Protein AF-A0A975KM37-F1 (afdb_monomer_lite)

Sequence (176 aa):
MSEKGLKRGQPITFRIPSDTSDHTLRQLQKLKDVERRNFSSKIAEFVTDGVNDSLLKHREAIVIPLPKGLSKAQRDWLKHEHSEALLGSIVYQLLSDPNRTAALFASINSNALEVDDALYLQEETAATVEPETNDYNDIGDDDLDNFDWTQVTKSEPIAVEEEIDPLADFLAQMNK

Secondary structure (DSSP, 8-state):
-------TT-----PPPTT--HHHHHHHHHHHHHHGGGHHHHHHHHHHHHHHHHHHHHTT---PPPPTT--HHHHHHTTSHHHHHHHHHHHHHHHH-HHHHHHHHHHHHHT---HHHHHHHHHHHHHT------------TTSSTT--TTTGGG-----------HHHHHHHHHT-

Structure (mmCIF, N/CA/C/O backbone):
data_AF-A0A975KM37-F1
#
_entry.id   AF-A0A975KM37-F1
#
loop_
_atom_site.group_PDB
_atom_site.id
_atom_site.type_symbol
_atom_site.label_atom_id
_atom_site.label_alt_id
_atom_site.label_comp_id
_atom_site.label_asym_id
_atom_site.label_entity_id
_atom_site.label_seq_id
_atom_site.pdbx_PDB_ins_code
_atom_site.Cartn_x
_atom_site.Cartn_y
_atom_site.Cartn_z
_atom_site.occupancy
_atom_site.B_iso_or_equiv
_atom_site.auth_seq_id
_atom_site.auth_comp_id
_atom_site.auth_asym_id
_atom_site.auth_atom_id
_atom_site.pdbx_PDB_model_num
ATOM 1 N N . MET A 1 1 ? -27.708 4.355 -19.772 1.00 40.78 1 MET A N 1
ATOM 2 C CA . MET A 1 1 ? -27.851 4.389 -18.300 1.00 40.78 1 MET A CA 1
ATOM 3 C C . MET A 1 1 ? -26.489 4.753 -17.734 1.00 40.78 1 MET A C 1
ATOM 5 O O . MET A 1 1 ? -25.537 4.063 -18.052 1.00 40.78 1 MET A O 1
ATOM 9 N N . SER A 1 2 ? -26.352 5.882 -17.036 1.00 43.28 2 SER A N 1
ATOM 10 C CA . SER A 1 2 ? -25.052 6.309 -16.496 1.00 43.28 2 SER A CA 1
ATOM 11 C C . SER A 1 2 ? -24.775 5.526 -15.214 1.00 43.28 2 SER A C 1
ATOM 13 O O . SER A 1 2 ? -25.474 5.716 -14.216 1.00 43.28 2 SER A O 1
ATOM 15 N N . GLU A 1 3 ? -23.808 4.609 -15.255 1.00 52.78 3 GLU A N 1
ATOM 16 C CA . GLU A 1 3 ? -23.336 3.903 -14.067 1.00 52.78 3 GLU A CA 1
ATOM 17 C C . GLU A 1 3 ? -22.698 4.912 -13.107 1.00 52.78 3 GLU A C 1
ATOM 19 O O . GLU A 1 3 ? -21.609 5.438 -13.335 1.00 52.78 3 GLU A O 1
ATOM 24 N N . LYS A 1 4 ? -23.403 5.232 -12.019 1.00 72.31 4 LYS A N 1
ATOM 25 C CA . LYS A 1 4 ? -22.818 5.988 -10.911 1.00 72.31 4 LYS A CA 1
ATOM 26 C C . LYS A 1 4 ? -21.860 5.062 -10.164 1.00 72.31 4 LYS A C 1
ATOM 28 O O . LYS A 1 4 ? -22.289 4.311 -9.294 1.00 72.31 4 LYS A O 1
ATOM 33 N N . GLY A 1 5 ? -20.576 5.139 -10.505 1.00 81.00 5 GLY A N 1
ATOM 34 C CA . GLY A 1 5 ? -19.506 4.515 -9.729 1.00 81.00 5 GLY A CA 1
ATOM 35 C C . GLY A 1 5 ? -19.450 5.027 -8.283 1.00 81.00 5 GLY A C 1
ATOM 36 O O . GLY A 1 5 ? -20.020 6.073 -7.946 1.00 81.00 5 GLY A O 1
ATOM 37 N N . LEU A 1 6 ? -18.752 4.278 -7.425 1.00 85.00 6 LEU A N 1
ATOM 38 C CA . LEU A 1 6 ? -18.503 4.646 -6.029 1.00 85.00 6 LEU A CA 1
ATOM 39 C C . LEU A 1 6 ? -17.766 5.992 -5.947 1.00 85.00 6 LEU A C 1
ATOM 41 O O . LEU A 1 6 ? -16.806 6.233 -6.679 1.00 85.00 6 LEU A O 1
ATOM 45 N N . LYS A 1 7 ? -18.201 6.872 -5.039 1.00 89.94 7 LYS A N 1
ATOM 46 C CA . LYS A 1 7 ? -17.577 8.189 -4.822 1.00 89.94 7 LYS A CA 1
ATOM 47 C C . LYS A 1 7 ? -16.792 8.234 -3.514 1.00 89.94 7 LYS A C 1
ATOM 49 O O . LYS A 1 7 ? -17.164 7.599 -2.529 1.00 89.94 7 LYS A O 1
ATOM 54 N N . ARG A 1 8 ? -15.731 9.048 -3.473 1.00 86.81 8 ARG A N 1
ATOM 55 C CA . ARG A 1 8 ? -14.996 9.339 -2.228 1.00 86.81 8 ARG A CA 1
ATOM 56 C C . ARG A 1 8 ? -15.953 9.926 -1.185 1.00 86.81 8 ARG A C 1
ATOM 58 O O . ARG A 1 8 ? -16.759 10.793 -1.512 1.00 86.81 8 ARG A O 1
ATOM 65 N N . GLY A 1 9 ? -15.865 9.443 0.052 1.00 84.88 9 GLY A N 1
ATOM 66 C CA . GLY A 1 9 ? -16.747 9.858 1.149 1.00 84.88 9 GLY A CA 1
ATOM 67 C C . GLY A 1 9 ? -18.148 9.234 1.125 1.00 84.88 9 GLY A C 1
ATOM 68 O O . GLY A 1 9 ? -18.954 9.539 1.999 1.00 84.88 9 GLY A O 1
ATOM 69 N N . GLN A 1 10 ? -18.455 8.357 0.162 1.00 90.50 10 GLN A N 1
ATOM 70 C CA . GLN A 1 10 ? -19.703 7.601 0.170 1.00 90.50 10 GLN A CA 1
ATOM 71 C C . GLN A 1 10 ? -19.680 6.557 1.302 1.00 90.50 10 GLN A C 1
ATOM 73 O O . GLN A 1 10 ? -18.731 5.774 1.381 1.00 90.50 10 GLN A O 1
ATOM 78 N N . PRO A 1 11 ? -20.710 6.502 2.166 1.00 88.88 11 PRO A N 1
ATOM 79 C CA . PRO A 1 11 ? -20.789 5.478 3.195 1.00 88.88 11 PRO A CA 1
ATOM 80 C C . PRO A 1 11 ? -21.034 4.104 2.565 1.00 88.88 11 PRO A C 1
ATOM 82 O O . PRO A 1 11 ? -21.888 3.946 1.690 1.00 88.88 11 PRO A O 1
ATOM 85 N N . ILE A 1 12 ? -20.302 3.106 3.053 1.00 87.75 12 ILE A N 1
ATOM 86 C CA . ILE A 1 12 ? -20.477 1.697 2.699 1.00 87.75 12 ILE A CA 1
ATOM 87 C C . ILE A 1 12 ? -20.939 0.972 3.962 1.00 87.75 12 ILE A C 1
ATOM 89 O O . ILE A 1 12 ? -20.325 1.097 5.019 1.00 87.75 12 ILE A O 1
ATOM 93 N N . THR A 1 13 ? -22.043 0.232 3.871 1.00 90.25 13 THR A N 1
ATOM 94 C CA . THR A 1 13 ? -22.563 -0.584 4.976 1.00 90.25 13 THR A CA 1
ATOM 95 C C . THR A 1 13 ? -22.393 -2.052 4.627 1.00 90.25 13 THR A C 1
ATOM 97 O O . THR A 1 13 ? -22.894 -2.504 3.601 1.00 90.25 13 THR A O 1
ATOM 100 N N . PHE A 1 14 ? -21.708 -2.801 5.485 1.00 90.31 14 PHE A N 1
ATOM 101 C CA . PHE A 1 14 ? -21.504 -4.239 5.334 1.00 90.31 14 PHE A CA 1
ATOM 102 C C . PHE A 1 14 ? -22.067 -4.988 6.544 1.00 90.31 14 PHE A C 1
ATOM 104 O O . PHE A 1 14 ? -22.220 -4.436 7.636 1.00 90.31 14 PHE A O 1
ATOM 111 N N . ARG A 1 15 ? -22.397 -6.263 6.332 1.00 92.69 15 ARG A N 1
ATOM 112 C CA . ARG A 1 15 ? -22.786 -7.203 7.387 1.00 92.69 15 ARG A CA 1
ATOM 113 C C . ARG A 1 15 ? -21.602 -8.111 7.681 1.00 92.69 15 ARG A C 1
ATOM 115 O O . ARG A 1 15 ? -20.867 -8.464 6.765 1.00 92.69 15 ARG A O 1
ATOM 122 N N . ILE A 1 16 ? -21.441 -8.489 8.943 1.00 92.88 16 ILE A N 1
ATOM 123 C CA . ILE A 1 16 ? -20.444 -9.486 9.328 1.00 92.88 16 ILE A CA 1
ATOM 124 C C . ILE A 1 16 ? -20.928 -10.857 8.813 1.00 92.88 16 ILE A C 1
ATOM 126 O O . ILE A 1 16 ? -22.073 -11.217 9.110 1.00 92.88 16 ILE A O 1
ATOM 130 N N . PRO A 1 17 ? -20.117 -11.591 8.028 1.00 95.12 17 PRO A N 1
ATOM 131 C CA . PRO A 1 17 ? -20.470 -12.920 7.528 1.00 95.12 17 PRO A CA 1
ATOM 132 C C . PRO A 1 17 ? -20.744 -13.926 8.653 1.00 95.12 17 PRO A C 1
ATOM 134 O O . PRO A 1 17 ? -20.147 -13.840 9.728 1.00 95.12 17 PRO A O 1
ATOM 137 N N . SER A 1 18 ? -21.630 -14.895 8.415 1.00 93.50 18 SER A N 1
ATOM 138 C CA . SER A 1 18 ? -22.016 -15.901 9.419 1.00 93.50 18 SER A CA 1
ATOM 139 C C . SER A 1 18 ? -20.905 -16.894 9.769 1.00 93.50 18 SER A C 1
ATOM 141 O O . SER A 1 18 ? -20.940 -17.494 10.834 1.00 93.50 18 SER A O 1
ATOM 143 N N . ASP A 1 19 ? -19.935 -17.074 8.878 1.00 95.31 19 ASP A N 1
ATOM 144 C CA . ASP A 1 19 ? -18.749 -17.923 9.026 1.00 95.31 19 ASP A CA 1
ATOM 145 C C . ASP A 1 19 ? -17.581 -17.212 9.735 1.00 95.31 19 ASP A C 1
ATOM 147 O O . ASP A 1 19 ? -16.511 -17.793 9.919 1.00 95.31 19 ASP A O 1
ATOM 151 N N . THR A 1 20 ? -17.773 -15.959 10.162 1.00 93.81 20 THR A N 1
ATOM 152 C CA . THR A 1 20 ? -16.744 -15.200 10.882 1.00 93.81 20 THR A CA 1
ATOM 153 C C . THR A 1 20 ? -16.389 -15.893 12.195 1.00 93.81 20 THR A C 1
ATOM 155 O O . THR A 1 20 ? -17.252 -16.163 13.027 1.00 93.81 20 THR A O 1
ATOM 158 N N . SER A 1 21 ? -15.097 -16.124 12.418 1.00 96.62 21 SER A N 1
ATOM 159 C CA . SER A 1 21 ? -14.621 -16.799 13.624 1.00 96.62 21 SER A CA 1
ATOM 160 C C . SER A 1 21 ? -14.850 -15.990 14.916 1.00 96.62 21 SER A C 1
ATOM 162 O O . SER A 1 21 ? -14.765 -14.756 14.937 1.00 96.62 21 SER A O 1
ATOM 164 N N . ASP A 1 22 ? -15.040 -16.699 16.034 1.00 95.62 22 ASP A N 1
ATOM 165 C CA . ASP A 1 22 ? -15.256 -16.101 17.360 1.00 95.62 22 ASP A CA 1
ATOM 166 C C . ASP A 1 22 ? -14.140 -15.140 17.789 1.00 95.62 22 ASP A C 1
ATOM 168 O O . ASP A 1 22 ? -14.398 -14.116 18.429 1.00 95.62 22 ASP A O 1
ATOM 172 N N . HIS A 1 23 ? -12.884 -15.448 17.453 1.00 96.12 23 HIS A N 1
ATOM 173 C CA . HIS A 1 23 ? -11.760 -14.595 17.834 1.00 96.12 23 HIS A CA 1
ATOM 174 C C . HIS A 1 23 ? -11.795 -13.254 17.084 1.00 96.12 23 HIS A C 1
ATOM 176 O O . HIS A 1 23 ? -11.516 -12.215 17.686 1.00 96.12 23 HIS A O 1
ATOM 182 N N . THR A 1 24 ? -12.213 -13.248 15.812 1.00 93.50 24 THR A N 1
ATOM 183 C CA . THR A 1 24 ? -12.404 -12.019 15.029 1.00 93.50 24 THR A CA 1
ATOM 184 C C . THR A 1 24 ? -13.534 -11.172 15.612 1.00 93.50 24 THR A C 1
ATOM 186 O O . THR A 1 24 ? -13.365 -9.967 15.790 1.00 93.50 24 THR A O 1
ATOM 189 N N . LEU A 1 25 ? -14.658 -11.794 15.987 1.00 94.94 25 LEU A N 1
ATOM 190 C CA . LEU A 1 25 ? -15.784 -11.095 16.616 1.00 94.94 25 LEU A CA 1
ATOM 191 C C . LEU A 1 25 ? -15.382 -10.423 17.934 1.00 94.94 25 LEU A C 1
ATOM 193 O O . LEU A 1 25 ? -15.689 -9.250 18.151 1.00 94.94 25 LEU A O 1
ATOM 197 N N . ARG A 1 26 ? -14.640 -11.130 18.795 1.00 96.62 26 ARG A N 1
ATOM 198 C CA . ARG A 1 26 ? -14.126 -10.566 20.056 1.00 96.62 26 ARG A CA 1
ATOM 199 C C . ARG A 1 26 ? -13.188 -9.388 19.814 1.00 96.62 26 ARG A C 1
ATOM 201 O O . ARG A 1 26 ? -13.272 -8.391 20.528 1.00 96.62 26 ARG A O 1
ATOM 208 N N . GLN A 1 27 ? -12.321 -9.482 18.809 1.00 95.19 27 GLN A N 1
ATOM 209 C CA . GLN A 1 27 ? -11.408 -8.396 18.465 1.00 95.19 27 GLN A CA 1
ATOM 210 C C . GLN A 1 27 ? -12.159 -7.168 17.937 1.00 95.19 27 GLN A C 1
ATOM 212 O O . GLN A 1 27 ? -11.860 -6.052 18.357 1.00 95.19 27 GLN A O 1
ATOM 217 N N . LEU A 1 28 ? -13.167 -7.358 17.079 1.00 94.38 28 LEU A N 1
ATOM 218 C CA . LEU A 1 28 ? -14.029 -6.273 16.598 1.00 94.38 28 LEU A CA 1
ATOM 219 C C . LEU A 1 28 ? -14.796 -5.608 17.744 1.00 94.38 28 LEU A C 1
ATOM 221 O O . LEU A 1 28 ? -14.885 -4.382 17.791 1.00 94.38 28 LEU A O 1
ATOM 225 N N . GLN A 1 29 ? -15.302 -6.398 18.693 1.00 95.00 29 GLN A N 1
ATOM 226 C CA . GLN A 1 29 ? -15.981 -5.883 19.879 1.00 95.00 29 GLN A CA 1
ATOM 227 C C . GLN A 1 29 ? -15.029 -5.048 20.747 1.00 95.00 29 GLN A C 1
ATOM 229 O O . GLN A 1 29 ? -15.336 -3.903 21.070 1.00 95.00 29 GLN A O 1
ATOM 234 N N . LYS A 1 30 ? -13.832 -5.571 21.041 1.00 96.56 30 LYS A N 1
ATOM 235 C CA . LYS A 1 30 ? -12.793 -4.839 21.777 1.00 96.56 30 LYS A CA 1
ATOM 236 C C . LYS A 1 30 ? -12.422 -3.533 21.074 1.00 96.56 30 LYS A C 1
ATOM 238 O O . LYS A 1 30 ? -12.308 -2.496 21.720 1.00 96.56 30 LYS A O 1
ATOM 243 N N . LEU A 1 31 ? -12.255 -3.568 19.754 1.00 96.06 31 LEU A N 1
ATOM 244 C CA . LEU A 1 31 ? -11.932 -2.386 18.960 1.00 96.06 31 LEU A CA 1
ATOM 245 C C . LEU A 1 31 ? -13.053 -1.340 19.028 1.00 96.06 31 LEU A C 1
ATOM 247 O O . LEU A 1 31 ? -12.775 -0.154 19.186 1.00 96.06 31 LEU A O 1
ATOM 251 N N . LYS A 1 32 ? -14.317 -1.771 18.968 1.00 95.38 32 LYS A N 1
ATOM 252 C CA . LYS A 1 32 ? -15.484 -0.897 19.136 1.00 95.38 32 LYS A CA 1
ATOM 253 C C . LYS A 1 32 ? -15.496 -0.217 20.504 1.00 95.38 32 LYS A C 1
ATOM 255 O O . LYS A 1 32 ? -15.802 0.973 20.582 1.00 95.38 32 LYS A O 1
ATOM 260 N N . ASP A 1 33 ? -15.134 -0.941 21.557 1.00 96.75 33 ASP A N 1
ATOM 261 C CA . ASP A 1 33 ? -15.109 -0.409 22.921 1.00 96.75 33 ASP A CA 1
ATOM 262 C C . ASP A 1 33 ? -13.977 0.612 23.134 1.00 96.75 33 ASP A C 1
ATOM 264 O O . ASP A 1 33 ? -14.169 1.599 23.855 1.00 96.75 33 ASP A O 1
ATOM 268 N N . VAL A 1 34 ? -12.830 0.400 22.473 1.00 96.88 34 VAL A N 1
ATOM 269 C CA . VAL A 1 34 ? -11.650 1.281 22.514 1.00 96.88 34 VAL A CA 1
ATOM 270 C C . VAL A 1 34 ? -11.854 2.544 21.668 1.00 96.88 34 VAL A C 1
ATOM 272 O O . VAL A 1 34 ? -11.741 3.651 22.188 1.00 96.88 34 VAL A O 1
ATOM 275 N N . GLU A 1 35 ? -12.189 2.399 20.383 1.00 94.94 35 GLU A N 1
ATOM 276 C CA . GLU A 1 35 ? -12.257 3.513 19.419 1.00 94.94 35 GLU A CA 1
ATOM 277 C C . GLU A 1 35 ? -13.574 4.302 19.492 1.00 94.94 35 GLU A C 1
ATOM 279 O O . GLU A 1 35 ? -13.641 5.481 19.130 1.00 94.94 35 GLU A O 1
ATOM 284 N N . ARG A 1 36 ? -14.655 3.660 19.955 1.00 94.25 36 ARG A N 1
ATOM 285 C CA . ARG A 1 36 ? -16.010 4.218 20.103 1.00 94.25 36 ARG A CA 1
ATOM 286 C C . ARG A 1 36 ? -16.501 5.003 18.882 1.00 94.25 36 ARG A C 1
ATOM 288 O O . ARG A 1 36 ? -17.022 4.416 17.940 1.00 94.25 36 ARG A O 1
ATOM 295 N N . ARG A 1 37 ? -16.371 6.336 18.901 1.00 93.44 37 ARG A N 1
ATOM 296 C CA . ARG A 1 37 ? -16.833 7.237 17.827 1.00 93.44 37 ARG A CA 1
ATOM 297 C C . ARG A 1 37 ? -15.991 7.115 16.556 1.00 93.44 37 ARG A C 1
ATOM 299 O O . ARG A 1 37 ? -16.507 7.366 15.475 1.00 93.44 37 ARG A O 1
ATOM 306 N N . ASN A 1 38 ? -14.737 6.689 16.688 1.00 95.00 38 ASN A N 1
ATOM 307 C CA . ASN A 1 38 ? -13.800 6.543 15.575 1.00 95.00 38 ASN A CA 1
ATOM 308 C C . ASN A 1 38 ? -13.777 5.122 15.002 1.00 95.00 38 ASN A C 1
ATOM 310 O O . ASN A 1 38 ? -13.039 4.856 14.058 1.00 95.00 38 ASN A O 1
ATOM 314 N N . PHE A 1 39 ? -14.602 4.215 15.538 1.00 95.38 39 PHE A N 1
ATOM 315 C CA . PHE A 1 39 ? -14.633 2.817 15.118 1.00 95.38 39 PHE A CA 1
ATOM 316 C C . PHE A 1 39 ? -14.826 2.675 13.604 1.00 95.38 39 PHE A C 1
ATOM 318 O O . PHE A 1 39 ? -14.070 1.959 12.958 1.00 95.38 39 PHE A O 1
ATOM 325 N N . SER A 1 40 ? -15.776 3.408 13.016 1.00 92.00 40 SER A N 1
ATOM 326 C CA . SER A 1 40 ? -16.029 3.349 11.571 1.00 92.00 40 SER A CA 1
ATOM 327 C C . SER A 1 40 ? -14.832 3.816 10.743 1.00 92.00 40 SER A C 1
ATOM 329 O O . SER A 1 40 ? -14.528 3.192 9.732 1.00 92.00 40 SER A O 1
ATOM 331 N N . SER A 1 41 ? -14.132 4.869 11.178 1.00 92.88 41 SER A N 1
ATOM 332 C CA . SER A 1 41 ? -12.911 5.341 10.513 1.00 92.88 41 SER A CA 1
ATOM 333 C C . SER A 1 41 ? -11.809 4.289 10.591 1.00 92.88 41 SER A C 1
ATOM 335 O O . SER A 1 41 ? -11.171 3.996 9.586 1.00 92.88 41 SER A O 1
ATOM 337 N N . LYS A 1 42 ? -11.645 3.649 11.755 1.00 95.12 42 LYS A N 1
ATOM 338 C CA . LYS A 1 42 ? -10.630 2.612 11.944 1.00 95.12 42 LYS A CA 1
ATOM 339 C C . LYS A 1 42 ? -10.916 1.345 11.136 1.00 95.12 42 LYS A C 1
ATOM 341 O O . LYS A 1 42 ? -10.001 0.740 10.591 1.00 95.12 42 LYS A O 1
ATOM 346 N N . ILE A 1 43 ? -12.184 0.955 11.015 1.00 94.69 43 ILE A N 1
ATOM 347 C CA . ILE A 1 43 ? -12.570 -0.146 10.128 1.00 94.69 43 ILE A CA 1
ATOM 348 C C . ILE A 1 43 ? -12.381 0.239 8.658 1.00 94.69 43 ILE A C 1
ATOM 350 O O . ILE A 1 43 ? -11.947 -0.602 7.876 1.00 94.69 43 ILE A O 1
ATOM 354 N N . ALA A 1 44 ? -12.657 1.489 8.278 1.00 92.94 44 ALA A N 1
ATOM 355 C CA . ALA A 1 44 ? -12.409 1.952 6.917 1.00 92.94 44 ALA A CA 1
ATOM 356 C C . ALA A 1 44 ? -10.927 1.817 6.535 1.00 92.94 44 ALA A C 1
ATOM 358 O O . ALA A 1 44 ? -10.661 1.332 5.443 1.00 92.94 44 ALA A O 1
ATOM 359 N N . GLU A 1 45 ? -9.996 2.142 7.442 1.00 92.62 45 GLU A N 1
ATOM 360 C CA . GLU A 1 45 ? -8.554 1.906 7.247 1.00 92.62 45 GLU A CA 1
ATOM 361 C C . GLU A 1 45 ? -8.255 0.425 6.969 1.00 92.62 45 GLU A C 1
ATOM 363 O O . GLU A 1 45 ? -7.661 0.098 5.946 1.00 92.62 45 GLU A O 1
ATOM 368 N N . PHE A 1 46 ? -8.746 -0.495 7.810 1.00 93.94 46 PHE A N 1
ATOM 369 C CA . PHE A 1 46 ? -8.525 -1.931 7.589 1.00 93.94 46 PHE A CA 1
ATOM 370 C C . PHE A 1 46 ? -9.122 -2.442 6.277 1.00 93.94 46 PHE A C 1
ATOM 372 O O . PHE A 1 46 ? -8.545 -3.319 5.639 1.00 93.94 46 PHE A O 1
ATOM 379 N N . VAL A 1 47 ? -10.275 -1.912 5.866 1.00 92.75 47 VAL A N 1
ATOM 380 C CA . VAL A 1 47 ? -10.890 -2.276 4.587 1.00 92.75 47 VAL A CA 1
ATOM 381 C C . VAL A 1 47 ? -10.063 -1.734 3.423 1.00 92.75 47 VAL A C 1
ATOM 383 O O . VAL A 1 47 ? -9.822 -2.476 2.476 1.00 92.75 47 VAL A O 1
ATOM 386 N N . THR A 1 48 ? -9.605 -0.480 3.473 1.00 90.38 48 THR A N 1
ATOM 387 C CA . THR A 1 48 ? -8.760 0.080 2.408 1.00 90.38 48 THR A CA 1
ATOM 388 C C . THR A 1 48 ? -7.429 -0.646 2.299 1.00 90.38 48 THR A C 1
ATOM 390 O O . THR A 1 48 ? -7.013 -0.965 1.187 1.00 90.38 48 THR A O 1
ATOM 393 N N . ASP A 1 49 ? -6.808 -0.970 3.431 1.00 92.19 49 ASP A N 1
ATOM 394 C CA . ASP A 1 49 ? -5.554 -1.717 3.475 1.00 92.19 49 ASP A CA 1
ATOM 395 C C . ASP A 1 49 ? -5.762 -3.132 2.931 1.00 92.19 49 ASP A C 1
ATOM 397 O O . ASP A 1 49 ? -5.038 -3.563 2.041 1.00 92.19 49 ASP A O 1
ATOM 401 N N . GLY A 1 50 ? -6.829 -3.820 3.354 1.00 90.81 50 GLY A N 1
ATOM 402 C CA . GLY A 1 50 ? -7.167 -5.151 2.848 1.00 90.81 50 GLY A CA 1
ATOM 403 C C . GLY A 1 50 ? -7.462 -5.179 1.344 1.00 90.81 50 GLY A C 1
ATOM 404 O O . GLY A 1 50 ? -7.060 -6.118 0.656 1.00 90.81 50 GLY A O 1
ATOM 405 N N . VAL A 1 51 ? -8.126 -4.149 0.805 1.00 89.06 51 VAL A N 1
ATOM 406 C CA . VAL A 1 51 ? -8.342 -4.014 -0.645 1.00 89.06 51 VAL A CA 1
ATOM 407 C C . VAL A 1 51 ? -7.014 -3.786 -1.363 1.00 89.06 51 VAL A C 1
ATOM 409 O O . VAL A 1 51 ? -6.740 -4.485 -2.339 1.00 89.06 51 VAL A O 1
ATOM 412 N N . ASN A 1 52 ? -6.167 -2.880 -0.870 1.00 84.75 52 ASN A N 1
ATOM 413 C CA . ASN A 1 52 ? -4.845 -2.635 -1.447 1.00 84.75 52 ASN A CA 1
ATOM 414 C C . ASN A 1 52 ? -3.984 -3.906 -1.431 1.00 84.75 52 ASN A C 1
ATOM 416 O O . ASN A 1 52 ? -3.457 -4.293 -2.471 1.00 84.75 52 ASN A O 1
ATOM 420 N N . ASP A 1 53 ? -3.929 -4.618 -0.308 1.00 85.69 53 ASP A N 1
ATOM 421 C CA . ASP A 1 53 ? -3.198 -5.880 -0.174 1.00 85.69 53 ASP A CA 1
ATOM 422 C C . ASP A 1 53 ? -3.723 -6.956 -1.131 1.00 85.69 53 ASP A C 1
ATOM 424 O O . ASP A 1 53 ? -2.945 -7.713 -1.716 1.00 85.69 53 ASP A O 1
ATOM 428 N N . SER A 1 54 ? -5.045 -7.036 -1.319 1.00 83.69 54 SER A N 1
ATOM 429 C CA . SER A 1 54 ? -5.645 -7.981 -2.268 1.00 83.69 54 SER A CA 1
ATOM 430 C C . SER A 1 54 ? -5.277 -7.658 -3.720 1.00 83.69 54 SER A C 1
ATOM 432 O O . SER A 1 54 ? -4.992 -8.571 -4.496 1.00 83.69 54 SER A O 1
ATOM 434 N N . LEU A 1 55 ? -5.206 -6.369 -4.074 1.00 78.94 55 LEU A N 1
ATOM 435 C CA . LEU A 1 55 ? -4.778 -5.913 -5.396 1.00 78.94 55 LEU A CA 1
ATOM 436 C C . LEU A 1 55 ? -3.298 -6.216 -5.632 1.00 78.94 55 LEU A C 1
ATOM 438 O O . LEU A 1 55 ? -2.945 -6.677 -6.716 1.00 78.94 55 LEU A O 1
ATOM 442 N N . LEU A 1 56 ? -2.454 -6.012 -4.618 1.00 77.56 56 LEU A N 1
ATOM 443 C CA . LEU A 1 56 ? -1.029 -6.334 -4.685 1.00 77.56 56 LEU A CA 1
ATOM 444 C C . LEU A 1 56 ? -0.804 -7.836 -4.892 1.00 77.56 56 LEU A C 1
ATOM 446 O O . LEU A 1 56 ? -0.041 -8.222 -5.775 1.00 77.56 56 LEU A O 1
ATOM 450 N N . LYS A 1 57 ? -1.521 -8.685 -4.142 1.00 75.00 57 LYS A N 1
ATOM 451 C CA . LYS A 1 57 ? -1.453 -10.149 -4.287 1.00 75.00 57 LYS A CA 1
ATOM 452 C C . LYS A 1 57 ? -1.921 -10.625 -5.656 1.00 75.00 57 LYS A C 1
ATOM 454 O O . LYS A 1 57 ? -1.321 -11.535 -6.212 1.00 75.00 57 LYS A O 1
ATOM 459 N N . HIS A 1 58 ? -2.990 -10.037 -6.193 1.00 73.50 58 HIS A N 1
ATOM 460 C CA . HIS A 1 58 ? -3.517 -10.462 -7.487 1.00 73.50 58 HIS A CA 1
ATOM 461 C C . HIS A 1 58 ? -2.632 -10.021 -8.660 1.00 73.50 58 HIS A C 1
ATOM 463 O O . HIS A 1 58 ? -2.592 -10.709 -9.675 1.00 73.50 58 HIS A O 1
AT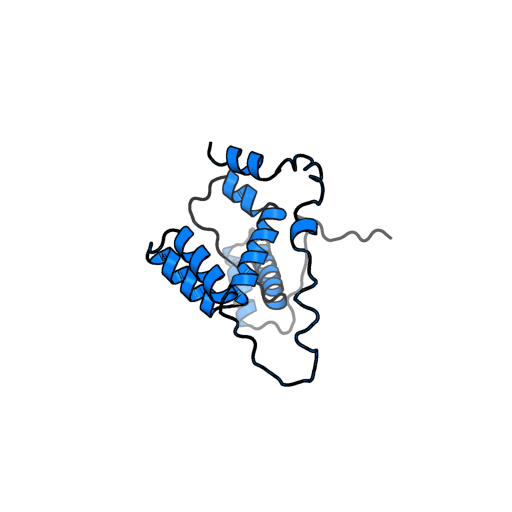OM 469 N N . ARG A 1 59 ? -1.933 -8.888 -8.528 1.00 68.75 59 ARG A N 1
ATOM 470 C CA . ARG A 1 59 ? -1.089 -8.316 -9.586 1.00 68.75 59 ARG A CA 1
ATOM 471 C C . ARG A 1 59 ? 0.395 -8.671 -9.472 1.00 68.75 59 ARG A C 1
ATOM 473 O O . ARG A 1 59 ? 1.184 -8.043 -10.165 1.00 68.75 59 ARG A O 1
ATOM 480 N N . GLU A 1 60 ? 0.771 -9.600 -8.587 1.00 70.06 60 GLU A N 1
ATOM 481 C CA . GLU A 1 60 ? 2.180 -9.935 -8.296 1.00 70.06 60 GLU A CA 1
ATOM 482 C C . GLU A 1 60 ? 3.041 -8.674 -8.074 1.00 70.06 60 GLU A C 1
ATOM 484 O O . GLU A 1 60 ? 4.196 -8.582 -8.484 1.00 70.06 60 GLU A O 1
ATOM 489 N N . ALA A 1 61 ? 2.447 -7.649 -7.455 1.00 73.31 61 ALA A N 1
ATOM 490 C CA . ALA A 1 61 ? 3.044 -6.326 -7.397 1.00 73.31 61 ALA A CA 1
ATOM 491 C C . ALA A 1 61 ? 4.056 -6.228 -6.248 1.00 73.31 61 ALA A C 1
ATOM 493 O O . ALA A 1 61 ? 3.776 -6.615 -5.111 1.00 73.31 61 ALA A O 1
ATOM 494 N N . ILE A 1 62 ? 5.222 -5.651 -6.539 1.00 75.00 62 ILE A N 1
ATOM 495 C CA . ILE A 1 62 ? 6.294 -5.409 -5.568 1.00 75.00 62 ILE A CA 1
ATOM 496 C C . ILE A 1 62 ? 6.128 -3.997 -4.991 1.00 75.00 62 ILE A C 1
ATOM 498 O O . ILE A 1 62 ? 6.082 -3.017 -5.732 1.00 75.00 62 ILE A O 1
ATOM 502 N N . VAL A 1 63 ? 6.055 -3.874 -3.661 1.00 80.50 63 VAL A N 1
ATOM 503 C CA . VAL A 1 63 ? 5.997 -2.571 -2.975 1.00 80.50 63 VAL A CA 1
ATOM 504 C C . VAL A 1 63 ? 7.405 -2.129 -2.595 1.00 80.50 63 VAL A C 1
ATOM 506 O O . VAL A 1 63 ? 8.038 -2.736 -1.731 1.00 80.50 63 VAL A O 1
ATOM 509 N N . ILE A 1 64 ? 7.879 -1.044 -3.206 1.00 82.94 64 ILE A N 1
ATOM 510 C CA . ILE A 1 64 ? 9.186 -0.450 -2.907 1.00 82.94 64 ILE A CA 1
ATOM 511 C C . ILE A 1 64 ? 8.974 0.776 -2.004 1.00 82.94 64 ILE A C 1
ATOM 513 O O . ILE A 1 64 ? 8.327 1.740 -2.425 1.00 82.94 64 ILE A O 1
ATOM 517 N N . PRO A 1 65 ? 9.480 0.780 -0.756 1.00 85.62 65 PRO A N 1
ATOM 518 C CA . PRO A 1 65 ? 9.349 1.934 0.123 1.00 85.62 65 PRO A CA 1
ATOM 519 C C . PRO A 1 65 ? 10.192 3.105 -0.391 1.00 85.62 65 PRO A C 1
ATOM 521 O O . PRO A 1 65 ? 11.338 2.936 -0.804 1.00 85.62 65 PRO A O 1
ATOM 524 N N . LEU A 1 66 ? 9.641 4.318 -0.310 1.00 87.19 66 LEU A N 1
ATOM 525 C CA . LEU A 1 66 ? 10.366 5.517 -0.720 1.00 87.19 66 LEU A CA 1
ATOM 526 C C . LEU A 1 66 ? 11.532 5.828 0.238 1.00 87.19 66 LEU A C 1
ATOM 528 O O . LEU A 1 66 ? 11.354 5.771 1.462 1.00 87.19 66 LEU A O 1
ATOM 532 N N . PRO A 1 67 ? 12.706 6.226 -0.284 1.00 87.94 67 PRO A N 1
ATOM 533 C CA . PRO A 1 67 ? 13.837 6.634 0.539 1.00 87.94 67 PRO A CA 1
ATOM 534 C C . PRO A 1 67 ? 13.528 7.907 1.342 1.00 87.94 67 PRO A C 1
ATOM 536 O O . PRO A 1 67 ? 12.759 8.784 0.934 1.00 87.94 67 PRO A O 1
ATOM 539 N N . LYS A 1 68 ? 14.145 8.021 2.523 1.00 89.56 68 LYS A N 1
ATOM 540 C CA . LYS A 1 68 ? 14.018 9.214 3.372 1.00 89.56 68 LYS A CA 1
ATOM 541 C C . LYS A 1 68 ? 14.753 10.390 2.720 1.00 89.56 68 LYS A C 1
ATOM 543 O O . LYS A 1 68 ? 15.800 10.205 2.116 1.00 89.56 68 LYS A O 1
ATOM 548 N N . GLY A 1 69 ? 14.228 11.604 2.889 1.00 89.12 69 GLY A N 1
ATOM 549 C CA . GLY A 1 69 ? 14.909 12.830 2.447 1.00 89.12 69 GLY A CA 1
ATOM 550 C C . GLY A 1 69 ? 14.604 13.293 1.020 1.00 89.12 69 GLY A C 1
ATOM 551 O O . GLY A 1 69 ? 15.202 14.266 0.580 1.00 89.12 69 GLY A O 1
ATOM 552 N N . LEU A 1 70 ? 13.649 12.671 0.317 1.00 90.00 70 LEU A N 1
ATOM 553 C CA . LEU A 1 70 ? 13.244 13.134 -1.015 1.00 90.00 70 LEU A CA 1
ATOM 554 C C . LEU A 1 70 ? 12.706 14.570 -0.979 1.00 90.00 70 LEU A C 1
ATOM 556 O O . LEU A 1 70 ? 11.794 14.876 -0.192 1.00 90.00 70 LEU A O 1
ATOM 560 N N . SER A 1 71 ? 13.224 15.413 -1.873 1.00 94.00 71 SER A N 1
ATOM 561 C CA . SER A 1 71 ? 12.742 16.773 -2.119 1.00 94.00 71 SER A CA 1
ATOM 562 C C . SER A 1 71 ? 11.338 16.760 -2.735 1.00 94.00 71 SER A C 1
ATOM 564 O O . SER A 1 71 ? 10.856 15.733 -3.217 1.00 94.00 71 SER A O 1
ATOM 566 N N . LYS A 1 72 ? 10.649 17.908 -2.730 1.00 93.00 72 LYS A N 1
ATOM 567 C CA . LYS A 1 72 ? 9.325 18.018 -3.364 1.00 93.00 72 LYS A CA 1
ATOM 568 C C . LYS A 1 72 ? 9.397 17.684 -4.858 1.00 93.00 72 LYS A C 1
ATOM 570 O O . LYS A 1 72 ? 8.601 16.880 -5.322 1.00 93.00 72 LYS A O 1
ATOM 575 N N . ALA A 1 73 ? 10.394 18.224 -5.560 1.00 93.38 73 ALA A N 1
ATOM 576 C CA . ALA A 1 73 ? 10.611 17.958 -6.978 1.00 93.38 73 ALA A CA 1
ATOM 577 C C . ALA A 1 73 ? 10.855 16.467 -7.253 1.00 93.38 73 ALA A C 1
ATOM 579 O O . ALA A 1 73 ? 10.245 15.915 -8.155 1.00 93.38 73 ALA A O 1
ATOM 580 N N . GLN A 1 74 ? 11.656 15.785 -6.427 1.00 91.12 74 GLN A N 1
ATOM 581 C CA . GLN A 1 74 ? 11.903 14.345 -6.579 1.00 91.12 74 GLN A CA 1
ATOM 582 C C . GLN A 1 74 ? 10.638 13.507 -6.343 1.00 91.12 74 GLN A C 1
ATOM 584 O O . GLN A 1 74 ? 10.398 12.528 -7.044 1.00 91.12 74 GLN A O 1
ATOM 589 N N . ARG A 1 75 ? 9.798 13.892 -5.372 1.00 91.31 75 ARG A N 1
ATOM 590 C CA . ARG A 1 75 ? 8.509 13.220 -5.129 1.00 91.31 75 ARG A CA 1
ATOM 591 C C . ARG A 1 75 ? 7.509 13.457 -6.248 1.00 91.31 75 ARG A C 1
ATOM 593 O O . ARG A 1 75 ? 6.717 12.567 -6.529 1.00 91.31 75 ARG A O 1
ATOM 600 N N . ASP A 1 76 ? 7.496 14.656 -6.815 1.00 91.25 76 ASP A N 1
ATOM 601 C CA . ASP A 1 76 ? 6.612 14.993 -7.927 1.00 91.25 76 ASP A CA 1
ATOM 602 C C . ASP A 1 76 ? 7.101 14.311 -9.214 1.00 91.25 76 ASP A C 1
ATOM 604 O O . ASP A 1 76 ? 6.280 13.770 -9.949 1.00 91.25 76 ASP A O 1
ATOM 608 N N . TRP A 1 77 ? 8.423 14.205 -9.409 1.00 93.06 77 TRP A N 1
ATOM 609 C CA . TRP A 1 77 ? 9.027 13.408 -10.473 1.00 93.06 77 TRP A CA 1
ATOM 610 C C . TRP A 1 77 ? 8.590 11.954 -10.365 1.00 93.06 77 TRP A C 1
ATOM 612 O O . TRP A 1 77 ? 7.996 11.477 -11.313 1.00 93.06 77 TRP A O 1
ATOM 622 N N . LEU A 1 78 ? 8.743 11.291 -9.211 1.00 90.31 78 LEU A N 1
ATOM 623 C CA . LEU A 1 78 ? 8.324 9.893 -8.977 1.00 90.31 78 LEU A CA 1
ATOM 624 C C . LEU A 1 78 ? 6.841 9.593 -9.270 1.00 90.31 78 LEU A C 1
ATOM 626 O O . LEU A 1 78 ? 6.478 8.433 -9.415 1.00 90.31 78 LEU A O 1
ATOM 630 N N . LYS A 1 79 ? 5.975 10.612 -9.287 1.00 88.94 79 LYS A N 1
ATOM 631 C CA . LYS A 1 79 ? 4.531 10.469 -9.545 1.00 88.94 79 LYS A CA 1
ATOM 632 C C . LYS A 1 79 ? 4.147 10.725 -10.999 1.00 88.94 79 LYS A C 1
ATOM 634 O O . LYS A 1 79 ? 2.974 10.594 -11.340 1.00 88.94 79 LYS A O 1
ATOM 639 N N . HIS A 1 80 ? 5.081 11.200 -11.813 1.00 94.94 80 HIS A N 1
ATOM 640 C CA . HIS A 1 80 ? 4.824 11.508 -13.208 1.00 94.94 80 HIS A CA 1
ATOM 641 C C . HIS A 1 80 ? 4.781 10.216 -14.039 1.00 94.94 80 HIS A C 1
ATOM 643 O O . HIS A 1 80 ? 5.576 9.312 -13.827 1.00 94.94 80 HIS A O 1
ATOM 649 N N . GLU A 1 81 ? 3.905 10.138 -15.041 1.00 91.12 81 GLU A N 1
ATOM 650 C CA . GLU A 1 81 ? 3.726 8.927 -15.863 1.00 91.12 81 GLU A CA 1
ATOM 651 C C . GLU A 1 81 ? 5.031 8.453 -16.535 1.00 91.12 81 GLU A C 1
ATOM 653 O O . GLU A 1 81 ? 5.393 7.282 -16.460 1.00 91.12 81 GLU A O 1
ATOM 658 N N . HIS A 1 82 ? 5.794 9.374 -17.133 1.00 90.25 82 HIS A N 1
ATOM 659 C CA . HIS A 1 82 ? 7.086 9.053 -17.749 1.00 90.25 82 HIS A CA 1
ATOM 660 C C . HIS A 1 82 ? 8.131 8.487 -16.777 1.00 90.25 82 HIS A C 1
ATOM 662 O O . HIS A 1 82 ? 8.889 7.599 -17.161 1.00 90.25 82 HIS A O 1
ATOM 668 N N . SER A 1 83 ? 8.198 8.976 -15.536 1.00 94.00 83 SER A N 1
ATOM 669 C CA . SER A 1 83 ? 9.167 8.453 -14.565 1.00 94.00 83 SER A CA 1
ATOM 670 C C . SER A 1 83 ? 8.748 7.078 -14.051 1.00 94.00 83 SER A C 1
ATOM 672 O O . SER A 1 83 ? 9.606 6.223 -13.848 1.00 94.00 83 SER A O 1
ATOM 674 N N . GLU A 1 84 ? 7.444 6.835 -13.903 1.00 90.00 84 GLU A N 1
ATOM 675 C CA . GLU A 1 84 ? 6.897 5.524 -13.567 1.00 90.00 84 GLU A CA 1
ATOM 676 C C . GLU A 1 84 ? 7.222 4.504 -14.666 1.00 90.00 84 GLU A C 1
ATOM 678 O O . GLU A 1 84 ? 7.704 3.414 -14.364 1.00 90.00 84 GLU A O 1
ATOM 683 N N . ALA A 1 85 ? 7.057 4.880 -15.939 1.00 91.44 85 ALA A N 1
ATOM 684 C CA . ALA A 1 85 ? 7.418 4.033 -17.075 1.00 91.44 85 ALA A CA 1
ATOM 685 C C . ALA A 1 85 ? 8.923 3.714 -17.113 1.00 91.44 85 ALA A C 1
ATOM 687 O O . ALA A 1 85 ? 9.308 2.565 -17.335 1.00 91.44 85 ALA A O 1
ATOM 688 N N . LEU A 1 86 ? 9.773 4.712 -16.849 1.00 93.06 86 LEU A N 1
ATOM 689 C CA . LEU A 1 86 ? 11.225 4.543 -16.773 1.00 93.06 86 LEU A CA 1
ATOM 690 C C . LEU A 1 86 ? 11.610 3.606 -15.616 1.00 93.06 86 LEU A C 1
ATOM 692 O O . LEU A 1 86 ? 12.362 2.654 -15.799 1.00 93.06 86 LEU A O 1
ATOM 696 N N . LEU A 1 87 ? 11.064 3.820 -14.419 1.00 91.94 87 LEU A N 1
ATOM 697 C CA . LEU A 1 87 ? 11.320 2.931 -13.284 1.00 91.94 87 LEU A CA 1
ATOM 698 C C . LEU A 1 87 ? 10.824 1.510 -13.561 1.00 91.94 87 LEU A C 1
ATOM 700 O O . LEU A 1 87 ? 11.511 0.550 -13.218 1.00 91.94 87 LEU A O 1
ATOM 704 N N . GLY A 1 88 ? 9.678 1.373 -14.226 1.00 89.56 88 GLY A N 1
ATOM 705 C CA . GLY A 1 88 ? 9.155 0.088 -14.675 1.00 89.56 88 GLY A CA 1
ATOM 706 C C . GLY A 1 88 ? 10.109 -0.634 -15.628 1.00 89.56 88 GLY A C 1
ATOM 707 O O . GLY A 1 88 ? 10.360 -1.824 -15.439 1.00 89.56 88 GLY A O 1
ATOM 708 N N . SER A 1 89 ? 10.691 0.070 -16.605 1.00 90.50 89 SER A N 1
ATOM 709 C CA . SER A 1 89 ? 11.637 -0.532 -17.553 1.00 90.50 89 SER A CA 1
ATOM 710 C C . SER A 1 89 ? 12.951 -0.942 -16.884 1.00 90.50 89 SER A C 1
ATOM 712 O O . SER A 1 89 ? 13.446 -2.038 -17.147 1.00 90.50 89 SER A O 1
ATOM 714 N N . ILE A 1 90 ? 13.473 -0.130 -15.956 1.00 90.06 90 ILE A N 1
ATOM 715 C CA . ILE A 1 90 ? 14.651 -0.491 -15.153 1.00 90.06 90 ILE A CA 1
ATOM 716 C C . ILE A 1 90 ? 14.359 -1.745 -14.331 1.00 90.06 90 ILE A C 1
ATOM 718 O O . ILE A 1 90 ? 15.125 -2.702 -14.385 1.00 90.06 90 ILE A O 1
ATOM 722 N N . VAL A 1 91 ? 13.250 -1.771 -13.587 1.00 90.56 91 VAL A N 1
ATOM 723 C CA . VAL A 1 91 ? 12.887 -2.928 -12.756 1.00 90.56 91 VAL A CA 1
ATOM 724 C C . VAL A 1 91 ? 12.718 -4.182 -13.614 1.00 90.56 91 VAL A C 1
ATOM 726 O O . VAL A 1 91 ? 13.231 -5.236 -13.246 1.00 90.56 91 VAL A O 1
ATOM 729 N N . TYR A 1 92 ? 12.074 -4.073 -14.778 1.00 90.69 92 TYR A N 1
ATOM 730 C CA . TYR A 1 92 ? 11.952 -5.181 -15.724 1.00 90.69 92 TYR A CA 1
ATOM 731 C C . TYR A 1 92 ? 13.319 -5.704 -16.183 1.00 90.69 92 TYR A C 1
ATOM 733 O O . TYR A 1 92 ? 13.555 -6.913 -16.157 1.00 90.69 92 TYR A O 1
ATOM 741 N N . GLN A 1 93 ? 14.239 -4.810 -16.550 1.00 88.94 93 GLN A N 1
ATOM 742 C CA . GLN A 1 93 ? 15.581 -5.196 -16.981 1.00 88.94 93 GLN A CA 1
ATOM 743 C C . GLN A 1 93 ? 16.359 -5.893 -15.857 1.00 88.94 93 GLN A C 1
ATOM 745 O O . GLN A 1 93 ? 17.014 -6.905 -16.103 1.00 88.94 93 GLN A O 1
ATOM 750 N N . LEU A 1 94 ? 16.251 -5.389 -14.623 1.00 89.06 94 LEU A N 1
ATOM 751 C CA . LEU A 1 94 ? 16.906 -5.985 -13.457 1.00 89.06 94 LEU A CA 1
ATOM 752 C C . LEU A 1 94 ? 16.371 -7.392 -13.147 1.00 89.06 94 LEU A C 1
ATOM 754 O O . LEU A 1 94 ? 17.131 -8.285 -12.777 1.00 89.06 94 LEU A O 1
ATOM 758 N N . LEU A 1 95 ? 15.063 -7.602 -13.313 1.00 88.25 95 LEU A N 1
ATOM 759 C CA . LEU A 1 95 ? 14.427 -8.903 -13.095 1.00 88.25 95 LEU A CA 1
ATOM 760 C C . LEU A 1 95 ? 14.699 -9.899 -14.231 1.00 88.25 95 LEU A C 1
ATOM 762 O O . LEU A 1 95 ? 14.705 -11.103 -13.985 1.00 88.25 95 LEU A O 1
ATOM 766 N N . SER A 1 96 ? 14.928 -9.411 -15.452 1.00 91.88 96 SER A N 1
ATOM 767 C CA . SER A 1 96 ? 15.166 -10.253 -16.631 1.00 91.88 96 SER A CA 1
ATOM 768 C C . SER A 1 96 ? 16.544 -10.923 -16.614 1.00 91.88 96 SER A C 1
ATOM 770 O O . SER A 1 96 ? 16.670 -12.052 -17.083 1.00 91.88 96 SER A O 1
ATOM 772 N N . ASP A 1 97 ? 17.564 -10.260 -16.055 1.00 92.62 97 ASP A N 1
ATOM 773 C CA . ASP A 1 97 ? 18.913 -10.820 -15.901 1.00 92.62 97 ASP A CA 1
ATOM 774 C C . ASP A 1 97 ? 19.484 -10.552 -14.489 1.00 92.62 97 ASP A C 1
ATOM 776 O O . ASP A 1 97 ? 20.110 -9.511 -14.229 1.00 92.62 97 ASP A O 1
ATOM 780 N N . PRO A 1 98 ? 19.290 -11.489 -13.542 1.00 90.88 98 PRO A N 1
ATOM 7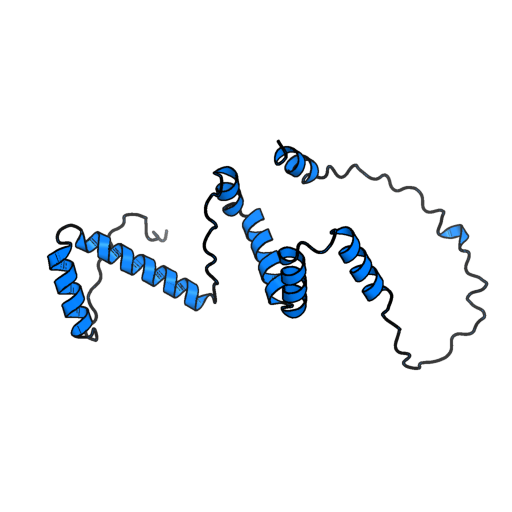81 C CA . PRO A 1 98 ? 19.758 -11.325 -12.170 1.00 90.88 98 PRO A CA 1
ATOM 782 C C . PRO A 1 98 ? 21.288 -11.393 -12.037 1.00 90.88 98 PRO A C 1
ATOM 784 O O . PRO A 1 98 ? 21.840 -10.779 -11.123 1.00 90.88 98 PRO A O 1
ATOM 787 N N . ASN A 1 99 ? 21.991 -12.090 -12.939 1.00 88.25 99 ASN A N 1
ATOM 788 C CA . ASN A 1 99 ? 23.453 -12.201 -12.891 1.00 88.25 99 ASN A CA 1
ATOM 789 C C . ASN A 1 99 ? 24.103 -10.867 -13.267 1.00 88.25 99 ASN A C 1
ATOM 791 O O . ASN A 1 99 ? 24.978 -10.375 -12.549 1.00 88.25 99 ASN A O 1
ATOM 795 N N . ARG A 1 100 ? 23.614 -10.234 -14.341 1.00 86.94 100 ARG A N 1
ATOM 796 C CA . ARG A 1 100 ? 24.038 -8.881 -14.726 1.00 86.94 100 ARG A CA 1
ATOM 797 C C . ARG A 1 100 ? 23.699 -7.859 -13.642 1.00 86.94 100 ARG A C 1
ATOM 799 O O . ARG A 1 100 ? 24.520 -7.002 -13.328 1.00 86.94 100 ARG A O 1
ATOM 806 N N . THR A 1 101 ? 22.531 -7.983 -13.016 1.00 90.62 101 THR A N 1
ATOM 807 C CA . THR A 1 101 ? 22.125 -7.119 -11.896 1.00 90.62 101 THR A CA 1
ATOM 808 C C . THR A 1 101 ? 23.060 -7.237 -10.695 1.00 90.62 101 THR A C 1
ATOM 810 O O . THR A 1 101 ? 23.429 -6.221 -10.107 1.00 90.62 101 THR A O 1
ATOM 813 N N . ALA A 1 102 ? 23.489 -8.450 -10.339 1.00 87.94 102 ALA A N 1
ATOM 814 C CA . ALA A 1 102 ? 24.441 -8.657 -9.252 1.00 87.94 102 ALA A CA 1
ATOM 815 C C . ALA A 1 102 ? 25.800 -7.998 -9.543 1.00 87.94 102 ALA A C 1
ATOM 817 O O . ALA A 1 102 ? 26.374 -7.368 -8.654 1.00 87.94 102 ALA A O 1
ATOM 818 N N . ALA A 1 103 ? 26.279 -8.083 -10.789 1.00 86.00 103 ALA A N 1
ATOM 819 C CA . ALA A 1 103 ? 27.502 -7.411 -11.222 1.00 86.00 103 ALA A CA 1
ATOM 820 C C . ALA A 1 103 ? 27.376 -5.877 -11.143 1.00 86.00 103 ALA A C 1
ATOM 822 O O . ALA A 1 103 ? 28.249 -5.223 -10.573 1.00 86.00 103 ALA A O 1
ATOM 823 N N . LEU A 1 104 ? 26.26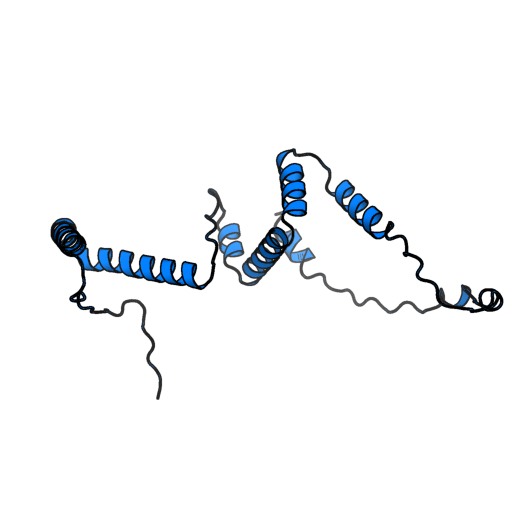0 -5.309 -11.620 1.00 85.25 104 LEU A N 1
ATOM 824 C CA . LEU A 1 104 ? 25.972 -3.872 -11.506 1.00 85.25 104 LEU A CA 1
ATOM 825 C C . LEU A 1 104 ? 25.870 -3.412 -10.045 1.00 85.25 104 LEU A C 1
ATOM 827 O O . LEU A 1 104 ? 26.381 -2.362 -9.671 1.00 85.25 104 LEU A O 1
ATOM 831 N N . PHE A 1 105 ? 25.226 -4.193 -9.181 1.00 86.12 105 PHE A N 1
ATOM 832 C CA . PHE A 1 105 ? 25.128 -3.859 -7.761 1.00 86.12 105 PHE A CA 1
ATOM 833 C C . PHE A 1 105 ? 26.495 -3.896 -7.069 1.00 86.12 105 PHE A C 1
ATOM 835 O O . PHE A 1 105 ? 26.782 -3.054 -6.213 1.00 86.12 105 PHE A O 1
ATOM 842 N N . ALA A 1 106 ? 27.349 -4.854 -7.443 1.00 85.44 106 ALA A N 1
ATOM 843 C CA . ALA A 1 106 ? 28.712 -4.933 -6.943 1.00 85.44 106 ALA A CA 1
ATOM 844 C C . ALA A 1 106 ? 29.538 -3.713 -7.378 1.00 85.44 106 ALA A C 1
ATOM 846 O O . ALA A 1 106 ? 30.224 -3.137 -6.533 1.00 85.44 106 ALA A O 1
ATOM 847 N N . SER A 1 107 ? 29.432 -3.265 -8.634 1.00 84.19 107 SER A N 1
ATOM 848 C CA . SER A 1 107 ? 30.171 -2.088 -9.114 1.00 84.19 107 SER A CA 1
ATOM 849 C C . SER A 1 107 ? 29.695 -0.797 -8.441 1.00 84.19 107 SER A C 1
ATOM 851 O O . SER A 1 107 ? 30.516 -0.034 -7.930 1.00 84.19 107 SER A O 1
ATOM 853 N N . ILE A 1 108 ? 28.375 -0.602 -8.315 1.00 83.44 108 ILE A N 1
ATOM 854 C CA . ILE A 1 108 ? 27.784 0.575 -7.655 1.00 83.44 108 ILE A CA 1
ATOM 855 C C . ILE A 1 108 ? 28.224 0.665 -6.185 1.00 83.44 108 ILE A C 1
ATOM 857 O O . ILE A 1 108 ? 28.593 1.739 -5.715 1.00 83.44 108 ILE A O 1
ATOM 861 N N . ASN A 1 109 ? 28.209 -0.449 -5.445 1.00 80.75 109 ASN A N 1
ATOM 862 C CA . ASN A 1 109 ? 28.563 -0.436 -4.020 1.00 80.75 109 ASN A CA 1
ATOM 863 C C . ASN A 1 109 ? 30.064 -0.425 -3.738 1.00 80.75 109 ASN A C 1
ATOM 865 O O . ASN A 1 109 ? 30.475 0.049 -2.680 1.00 80.75 109 ASN A O 1
ATOM 869 N N . SER A 1 110 ? 30.885 -0.974 -4.633 1.00 73.44 110 SER A N 1
ATOM 870 C CA . SER A 1 110 ? 32.342 -0.968 -4.460 1.00 73.44 110 SER A CA 1
ATOM 871 C C . SER A 1 110 ? 32.987 0.351 -4.882 1.00 73.44 110 SER A C 1
ATOM 873 O O . SER A 1 110 ? 34.190 0.515 -4.687 1.00 73.44 110 SER A O 1
ATOM 875 N N . ASN A 1 111 ? 32.201 1.303 -5.411 1.00 58.00 111 ASN A N 1
ATOM 876 C CA . ASN A 1 111 ? 32.697 2.551 -5.996 1.00 58.00 111 ASN A CA 1
ATOM 877 C C . ASN A 1 111 ? 33.793 2.284 -7.050 1.00 58.00 111 ASN A C 1
ATOM 879 O O . ASN A 1 111 ? 34.673 3.113 -7.273 1.00 58.00 111 ASN A O 1
ATOM 883 N N . ALA A 1 112 ? 33.768 1.085 -7.640 1.00 54.38 112 ALA A N 1
ATOM 884 C CA . ALA A 1 112 ? 34.761 0.582 -8.564 1.00 54.38 112 ALA A CA 1
ATOM 885 C C . ALA A 1 112 ? 34.058 0.363 -9.897 1.00 54.38 112 ALA A C 1
ATOM 887 O O . ALA A 1 112 ? 33.522 -0.707 -10.183 1.00 54.38 112 ALA A O 1
ATOM 888 N N . LEU A 1 113 ? 33.993 1.440 -10.668 1.00 51.66 113 LEU A N 1
ATOM 889 C CA . LEU A 1 113 ? 34.679 1.587 -11.950 1.00 51.66 113 LEU A CA 1
ATOM 890 C C . LEU A 1 113 ? 34.047 2.783 -12.666 1.00 51.66 113 LEU A C 1
ATOM 892 O O . LEU A 1 113 ? 32.827 2.954 -12.675 1.00 51.66 113 LEU A O 1
ATOM 896 N N . GLU A 1 114 ? 34.911 3.645 -13.194 1.00 53.59 114 GLU A N 1
ATOM 897 C CA . GLU A 1 114 ? 34.547 4.724 -14.101 1.00 53.59 114 GLU A CA 1
ATOM 898 C C . GLU A 1 114 ? 33.611 4.163 -15.176 1.00 53.59 114 GLU A C 1
ATOM 900 O O . GLU A 1 114 ? 33.884 3.129 -15.781 1.00 53.59 114 GLU A O 1
ATOM 905 N N . VAL A 1 115 ? 32.469 4.823 -15.365 1.00 53.72 115 VAL A N 1
ATOM 906 C CA . VAL A 1 115 ? 31.373 4.392 -16.249 1.00 53.72 115 VAL A CA 1
ATOM 907 C C . VAL A 1 115 ? 31.854 4.098 -17.686 1.00 53.72 115 VAL A C 1
ATOM 909 O O . VAL A 1 115 ? 31.226 3.302 -18.380 1.00 53.72 115 VAL A O 1
ATOM 912 N N . ASP A 1 116 ? 32.996 4.662 -18.091 1.00 51.44 116 ASP A N 1
ATOM 913 C CA . ASP A 1 116 ? 33.653 4.439 -19.385 1.00 51.44 116 ASP A CA 1
ATOM 914 C C . ASP A 1 116 ? 34.193 3.009 -19.586 1.00 51.44 116 ASP A C 1
ATOM 916 O O . ASP A 1 116 ? 34.111 2.480 -20.694 1.00 51.44 116 ASP A O 1
ATOM 920 N N . ASP A 1 117 ? 34.671 2.331 -18.537 1.00 52.38 117 ASP A N 1
ATOM 921 C CA . ASP A 1 117 ? 35.273 0.989 -18.667 1.00 52.38 117 ASP A CA 1
ATOM 922 C C . ASP A 1 117 ? 34.208 -0.101 -18.904 1.00 52.38 117 ASP A C 1
ATOM 924 O O . ASP A 1 117 ? 34.442 -1.111 -19.572 1.00 52.38 117 ASP A O 1
ATOM 928 N N . ALA A 1 118 ? 32.989 0.114 -18.398 1.00 57.69 118 ALA A N 1
ATOM 929 C CA . ALA A 1 118 ? 31.869 -0.803 -18.605 1.00 57.69 118 ALA A CA 1
ATOM 930 C C . ALA A 1 118 ? 31.298 -0.732 -20.033 1.00 57.69 118 ALA A C 1
ATOM 932 O O . ALA A 1 118 ? 30.733 -1.718 -20.512 1.00 57.69 118 ALA A O 1
ATOM 933 N N . LEU A 1 119 ? 31.455 0.410 -20.715 1.00 57.53 119 LEU A N 1
ATOM 934 C CA . LEU A 1 119 ? 31.048 0.578 -22.111 1.00 57.53 119 LEU A CA 1
ATOM 935 C C . LEU A 1 119 ? 31.979 -0.214 -23.046 1.00 57.53 119 LEU A C 1
ATOM 937 O O . LEU A 1 119 ? 31.504 -0.899 -23.949 1.00 57.53 119 LEU A O 1
ATOM 941 N N . TYR A 1 120 ? 33.282 -0.219 -22.742 1.00 52.84 120 TYR A N 1
ATOM 942 C CA . TYR A 1 120 ? 34.299 -0.980 -23.475 1.00 52.84 120 TYR A CA 1
ATOM 943 C C . TYR A 1 120 ? 34.108 -2.504 -23.371 1.00 52.84 120 TYR A C 1
ATOM 945 O O . TYR A 1 120 ? 34.221 -3.214 -24.370 1.00 52.84 120 TYR A O 1
ATOM 953 N N . LEU A 1 121 ? 33.732 -3.027 -22.196 1.00 54.22 121 LEU A N 1
ATOM 954 C CA . LEU A 1 121 ? 33.448 -4.464 -22.030 1.00 54.22 121 LEU A CA 1
ATOM 955 C C . LEU A 1 121 ? 32.212 -4.928 -22.829 1.00 54.22 121 LEU A C 1
ATOM 957 O O . LEU A 1 121 ? 32.106 -6.093 -23.230 1.00 54.22 121 LEU A O 1
ATOM 961 N N . GLN A 1 122 ? 31.254 -4.022 -23.049 1.00 50.06 122 GLN A N 1
ATOM 962 C CA . GLN A 1 122 ? 30.064 -4.306 -23.847 1.00 50.06 122 GLN A CA 1
ATOM 963 C C . GLN A 1 122 ? 30.380 -4.337 -25.354 1.00 50.06 122 GLN A C 1
ATOM 965 O O . GLN A 1 122 ? 29.771 -5.119 -26.082 1.00 50.06 122 GLN A O 1
ATOM 970 N N . GLU A 1 123 ? 31.358 -3.557 -25.820 1.00 52.94 123 GLU A N 1
ATOM 971 C CA . GLU A 1 123 ? 31.852 -3.629 -27.203 1.00 52.94 123 GLU A CA 1
ATOM 972 C C . GLU A 1 123 ? 32.696 -4.888 -27.453 1.00 52.94 123 GLU A C 1
ATOM 974 O O . GLU A 1 123 ? 32.548 -5.528 -28.494 1.00 52.94 123 GLU A O 1
ATOM 979 N N . GLU A 1 124 ? 33.506 -5.326 -26.484 1.00 51.19 124 GLU A N 1
ATOM 980 C CA . GLU A 1 124 ? 34.349 -6.520 -26.642 1.00 51.19 124 GLU A CA 1
ATOM 981 C C . GLU A 1 124 ? 33.527 -7.823 -26.711 1.00 51.19 124 GLU A C 1
ATOM 983 O O . GLU A 1 124 ? 33.842 -8.723 -27.491 1.00 51.19 124 GLU A O 1
ATOM 988 N N . THR A 1 125 ? 32.413 -7.902 -25.972 1.00 50.56 125 THR A N 1
ATOM 989 C CA . THR A 1 125 ? 31.478 -9.046 -26.031 1.00 50.56 125 THR A CA 1
ATOM 990 C C . THR A 1 125 ? 30.624 -9.071 -27.302 1.00 50.56 125 THR A C 1
ATOM 992 O O . THR A 1 125 ? 30.237 -10.148 -27.751 1.00 50.56 125 THR A O 1
ATOM 995 N N . ALA A 1 126 ? 30.374 -7.917 -27.930 1.00 51.09 126 ALA A N 1
ATOM 996 C CA . ALA A 1 126 ? 29.755 -7.850 -29.255 1.00 51.09 126 ALA A CA 1
ATOM 997 C C . ALA A 1 126 ? 30.746 -8.202 -30.384 1.00 51.09 126 ALA A C 1
ATOM 999 O O . ALA A 1 126 ? 30.333 -8.717 -31.422 1.00 51.09 126 ALA A O 1
ATOM 1000 N N . ALA A 1 127 ? 32.047 -7.972 -30.175 1.00 50.38 127 ALA A N 1
ATOM 1001 C CA . ALA A 1 127 ? 33.106 -8.266 -31.143 1.00 50.38 127 ALA A CA 1
ATOM 1002 C C . ALA A 1 127 ? 33.613 -9.724 -31.117 1.00 50.38 127 ALA A C 1
ATOM 1004 O O . ALA A 1 127 ? 34.293 -10.145 -32.051 1.00 50.38 127 ALA A O 1
ATOM 1005 N N . THR A 1 128 ? 33.284 -10.510 -30.085 1.00 42.25 128 THR A N 1
ATOM 1006 C CA . THR A 1 128 ? 33.744 -11.907 -29.915 1.00 42.25 128 THR A CA 1
ATOM 1007 C C . THR A 1 128 ? 32.689 -12.968 -30.238 1.00 42.25 128 THR A C 1
ATOM 1009 O O . THR A 1 128 ? 32.850 -14.134 -29.880 1.00 42.25 128 THR A O 1
ATOM 1012 N N . VAL A 1 129 ? 31.631 -12.614 -30.974 1.00 42.16 129 VAL A N 1
ATOM 1013 C CA . VAL A 1 129 ? 30.765 -13.624 -31.598 1.00 42.16 129 VAL A CA 1
ATOM 1014 C C . VAL A 1 129 ? 31.510 -14.212 -32.801 1.00 42.16 129 VAL A C 1
ATOM 1016 O O . VAL A 1 129 ? 31.346 -13.767 -33.935 1.00 42.16 129 VAL A O 1
ATOM 1019 N N . GLU A 1 130 ? 32.379 -15.193 -32.542 1.00 46.06 130 GLU A N 1
ATOM 1020 C CA . GLU A 1 130 ? 32.898 -16.084 -33.579 1.00 46.06 130 GLU A CA 1
ATOM 1021 C C . GLU A 1 130 ? 31.707 -16.710 -34.328 1.00 46.06 130 GLU A C 1
ATOM 1023 O O . GLU A 1 130 ? 30.809 -17.271 -33.691 1.00 46.06 130 GLU A O 1
ATOM 1028 N N . PRO A 1 131 ? 31.649 -16.628 -35.668 1.00 40.75 131 PRO A N 1
ATOM 1029 C CA . PRO A 1 131 ? 30.653 -17.370 -36.416 1.00 40.75 131 PRO A CA 1
ATOM 1030 C C . PRO A 1 131 ? 31.024 -18.854 -36.360 1.00 40.75 131 PRO A C 1
ATOM 1032 O O . PRO A 1 131 ? 32.005 -19.280 -36.971 1.00 40.75 131 PRO A O 1
ATOM 1035 N N . GLU A 1 132 ? 30.234 -19.653 -35.639 1.00 40.97 132 GLU A N 1
ATOM 1036 C CA . GLU A 1 132 ? 30.291 -21.105 -35.777 1.00 40.97 132 GLU A CA 1
ATOM 1037 C C . GLU A 1 132 ? 30.007 -21.478 -37.237 1.00 40.97 132 GLU A C 1
ATOM 1039 O O . GLU A 1 132 ? 28.928 -21.230 -37.786 1.00 40.97 132 GLU A O 1
ATOM 1044 N N . THR A 1 133 ? 31.018 -22.052 -37.881 1.00 36.91 133 THR A N 1
ATOM 1045 C CA . THR A 1 133 ? 30.983 -22.524 -39.258 1.00 36.91 133 THR A CA 1
ATOM 1046 C C . THR A 1 133 ? 30.106 -23.770 -39.358 1.00 36.91 133 THR A C 1
ATOM 1048 O O . THR A 1 133 ? 30.540 -24.886 -39.087 1.00 36.91 133 THR A O 1
ATOM 1051 N N . ASN A 1 134 ? 28.861 -23.585 -39.801 1.00 35.69 134 ASN A N 1
ATOM 1052 C CA . ASN A 1 134 ? 28.085 -24.655 -40.418 1.00 35.69 134 ASN A CA 1
ATOM 1053 C C . ASN A 1 134 ? 28.172 -24.532 -41.943 1.00 35.69 134 ASN A C 1
ATOM 1055 O O . ASN A 1 134 ? 27.748 -23.551 -42.550 1.00 35.69 134 ASN A O 1
ATOM 1059 N N . ASP A 1 135 ? 28.772 -25.570 -42.505 1.00 40.41 135 ASP A N 1
ATOM 1060 C CA . ASP A 1 135 ? 29.130 -25.839 -43.891 1.00 40.41 135 ASP A CA 1
ATOM 1061 C C . ASP A 1 135 ? 27.924 -25.804 -44.852 1.00 40.41 135 ASP A C 1
ATOM 1063 O O . ASP A 1 135 ? 27.024 -26.632 -44.722 1.00 40.41 135 ASP A O 1
ATOM 1067 N N . TYR A 1 136 ? 27.923 -24.878 -45.823 1.00 37.00 136 TYR A N 1
ATOM 1068 C CA . TYR A 1 136 ? 27.202 -24.990 -47.103 1.00 37.00 136 TYR A CA 1
ATOM 1069 C C . TYR A 1 136 ? 27.891 -24.151 -48.203 1.00 37.00 136 TYR A C 1
ATOM 1071 O O . TYR A 1 136 ? 27.688 -22.947 -48.299 1.00 37.00 136 TYR A O 1
ATOM 1079 N N . ASN A 1 137 ? 28.650 -24.850 -49.053 1.00 40.03 137 ASN A N 1
ATOM 1080 C CA . ASN A 1 137 ? 28.744 -24.730 -50.519 1.00 40.03 137 ASN A CA 1
ATOM 1081 C C . ASN A 1 137 ? 29.025 -23.367 -51.202 1.00 40.03 137 ASN A C 1
ATOM 1083 O O . ASN A 1 137 ? 28.141 -22.529 -51.347 1.00 40.03 137 ASN A O 1
ATOM 1087 N N . ASP A 1 138 ? 30.218 -23.303 -51.809 1.00 50.47 138 ASP A N 1
ATOM 1088 C CA . ASP A 1 138 ? 30.485 -22.910 -53.209 1.00 50.47 138 ASP A CA 1
ATOM 1089 C C . ASP A 1 138 ? 29.935 -21.557 -53.707 1.00 50.47 138 ASP A C 1
ATOM 1091 O O . ASP A 1 138 ? 28.921 -21.487 -54.403 1.00 50.47 138 ASP A O 1
ATOM 1095 N N . ILE A 1 139 ? 30.676 -20.481 -53.425 1.00 40.28 139 ILE A N 1
ATOM 1096 C CA . ILE A 1 139 ? 30.686 -19.261 -54.245 1.00 40.28 139 ILE A CA 1
ATOM 1097 C C . ILE A 1 139 ? 32.159 -18.915 -54.482 1.00 40.28 139 ILE A C 1
ATOM 1099 O O . ILE A 1 139 ? 32.921 -18.746 -53.532 1.00 40.28 139 ILE A O 1
ATOM 1103 N N . GLY A 1 140 ? 32.565 -18.921 -55.752 1.00 41.78 140 GLY A N 1
ATOM 1104 C CA . GLY A 1 140 ? 33.950 -18.767 -56.185 1.00 41.78 140 GLY A CA 1
ATOM 1105 C C . GLY A 1 140 ? 34.570 -17.416 -55.823 1.00 41.78 140 GLY A C 1
ATOM 1106 O O . GLY A 1 140 ? 33.895 -16.393 -55.759 1.00 41.78 140 GLY A O 1
ATOM 1107 N N . ASP A 1 141 ? 35.889 -17.449 -55.650 1.00 49.75 141 ASP A N 1
ATOM 1108 C CA . ASP A 1 141 ? 36.805 -16.365 -55.251 1.00 49.75 141 ASP A CA 1
ATOM 1109 C C . ASP A 1 141 ? 36.892 -15.189 -56.261 1.00 49.75 141 ASP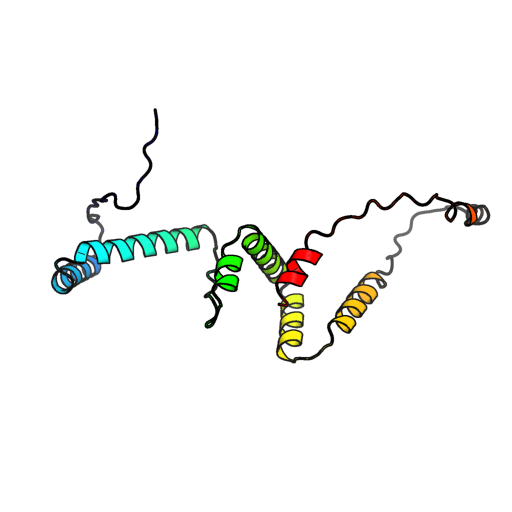 A C 1
ATOM 1111 O O . ASP A 1 141 ? 37.653 -14.250 -56.061 1.00 49.75 141 ASP A O 1
ATOM 1115 N N . ASP A 1 142 ? 36.111 -15.218 -57.347 1.00 50.94 142 ASP A N 1
ATOM 1116 C CA . ASP A 1 142 ? 36.207 -14.272 -58.474 1.00 50.94 142 ASP A CA 1
ATOM 1117 C C . ASP A 1 142 ? 35.287 -13.032 -58.348 1.00 50.94 142 ASP A C 1
ATOM 1119 O O . ASP A 1 142 ? 35.431 -12.087 -59.123 1.00 50.94 142 ASP A O 1
ATOM 1123 N N . ASP A 1 143 ? 34.361 -12.982 -57.378 1.00 53.62 143 ASP A N 1
ATOM 1124 C CA . ASP A 1 143 ? 33.387 -11.873 -57.252 1.00 53.62 143 ASP A CA 1
ATOM 1125 C C . ASP A 1 143 ? 33.811 -10.748 -56.278 1.00 53.62 143 ASP A C 1
ATOM 1127 O O . ASP A 1 143 ? 33.158 -9.701 -56.214 1.00 53.62 143 ASP A O 1
ATOM 1131 N N . LEU A 1 144 ? 34.913 -10.908 -55.533 1.00 53.56 144 LEU A N 1
ATOM 1132 C CA . LEU A 1 144 ? 35.397 -9.895 -54.576 1.00 53.56 144 LEU A CA 1
ATOM 1133 C C . LEU A 1 144 ? 36.315 -8.837 -55.208 1.00 53.56 144 LEU A C 1
ATOM 1135 O O . LEU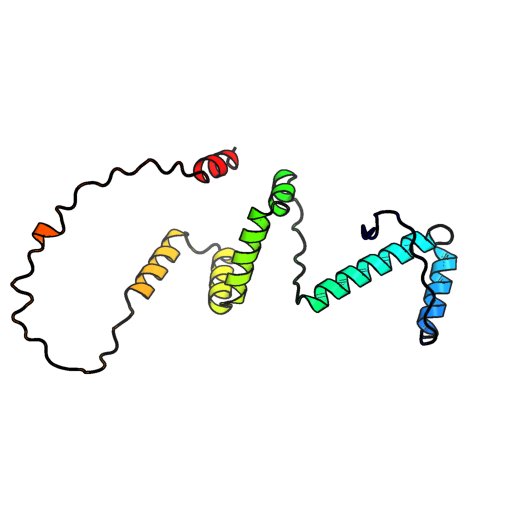 A 1 144 ? 36.340 -7.696 -54.740 1.00 53.56 144 LEU A O 1
ATOM 1139 N N . ASP A 1 145 ? 37.003 -9.167 -56.302 1.00 57.03 145 ASP A N 1
ATOM 1140 C CA . ASP A 1 145 ? 37.919 -8.247 -56.997 1.00 57.03 145 ASP A CA 1
ATOM 1141 C C . ASP A 1 145 ? 37.194 -7.157 -57.804 1.00 57.03 145 ASP A C 1
ATOM 1143 O O . ASP A 1 145 ? 37.802 -6.180 -58.246 1.00 57.03 145 ASP A O 1
ATOM 1147 N N . ASN A 1 146 ? 35.876 -7.289 -57.968 1.00 57.22 146 ASN A N 1
ATOM 1148 C CA . ASN A 1 146 ? 35.053 -6.365 -58.742 1.00 57.22 146 ASN A CA 1
ATOM 1149 C C . ASN A 1 146 ? 34.223 -5.403 -57.864 1.00 57.22 146 ASN A C 1
ATOM 1151 O O . ASN A 1 146 ? 33.381 -4.664 -58.384 1.00 57.22 146 ASN A O 1
ATOM 1155 N N . PHE A 1 147 ? 34.445 -5.397 -56.541 1.00 57.56 147 PHE A N 1
ATOM 1156 C CA . PHE A 1 147 ? 33.716 -4.547 -55.598 1.00 57.56 147 PHE A CA 1
ATOM 1157 C C . PHE A 1 147 ? 34.388 -3.172 -55.440 1.00 57.56 147 PHE A C 1
ATOM 1159 O O . PHE A 1 147 ? 35.413 -3.014 -54.777 1.00 57.56 147 PHE A O 1
ATOM 1166 N N . ASP A 1 148 ? 33.799 -2.147 -56.059 1.00 61.56 148 ASP A N 1
ATOM 1167 C CA . ASP A 1 148 ? 34.314 -0.775 -56.040 1.00 61.56 148 ASP A CA 1
ATOM 1168 C C . ASP A 1 148 ? 33.935 -0.036 -54.741 1.00 61.56 148 ASP A C 1
ATOM 1170 O O . ASP A 1 148 ? 32.904 0.636 -54.636 1.00 61.56 148 ASP A O 1
ATOM 1174 N N . TRP A 1 149 ? 34.816 -0.120 -53.740 1.00 60.50 149 TRP A N 1
ATOM 1175 C CA . TRP A 1 149 ? 34.694 0.584 -52.454 1.00 60.50 149 TRP A CA 1
ATOM 1176 C C . TRP A 1 149 ? 34.659 2.120 -52.578 1.00 60.50 149 TRP A C 1
ATOM 1178 O O . TRP A 1 149 ? 34.311 2.807 -51.615 1.00 60.50 149 TRP A O 1
ATOM 1188 N N . THR A 1 150 ? 34.970 2.690 -53.749 1.00 55.16 150 THR A N 1
ATOM 1189 C CA . THR A 1 150 ? 34.912 4.143 -53.969 1.00 55.16 150 THR A CA 1
ATOM 1190 C C . THR A 1 150 ? 33.497 4.669 -54.240 1.00 55.16 150 THR A C 1
ATOM 1192 O O . THR A 1 150 ? 33.281 5.882 -54.206 1.00 55.16 150 THR A O 1
ATOM 1195 N N . GLN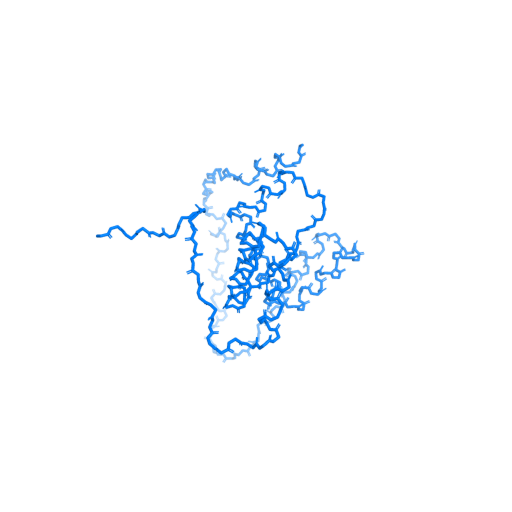 A 1 151 ? 32.510 3.784 -54.442 1.00 54.84 151 GLN A N 1
ATOM 1196 C CA . GLN A 1 151 ? 31.103 4.171 -54.626 1.00 54.84 151 GLN A CA 1
ATOM 1197 C C . GLN A 1 151 ? 30.321 4.298 -53.312 1.00 54.84 151 GLN A C 1
ATOM 1199 O O . GLN A 1 151 ? 29.350 5.051 -53.253 1.00 54.84 151 GLN A O 1
ATOM 1204 N N . VAL A 1 152 ? 30.764 3.642 -52.235 1.00 54.12 152 VAL A N 1
ATOM 1205 C CA . VAL A 1 152 ? 30.099 3.692 -50.916 1.00 54.12 152 VAL A CA 1
ATOM 1206 C C . VAL A 1 152 ? 30.363 5.017 -50.188 1.00 54.12 152 VAL A C 1
ATOM 1208 O O . VAL A 1 152 ? 29.532 5.483 -49.418 1.00 54.12 152 VAL A O 1
ATOM 1211 N N . THR A 1 153 ? 31.478 5.691 -50.474 1.00 49.97 153 THR A N 1
ATOM 1212 C CA . THR A 1 153 ? 31.843 6.978 -49.850 1.00 49.97 153 THR A CA 1
ATOM 1213 C C . THR A 1 153 ? 31.170 8.195 -50.489 1.00 49.97 153 THR A C 1
ATOM 1215 O O . THR A 1 153 ? 31.405 9.321 -50.052 1.00 49.97 153 THR A O 1
ATOM 1218 N N . LYS A 1 154 ? 30.335 7.999 -51.519 1.00 48.91 154 LYS A N 1
ATOM 1219 C CA . LYS A 1 154 ? 29.752 9.084 -52.324 1.00 48.91 154 LYS A CA 1
ATOM 1220 C C . LYS A 1 154 ? 28.228 9.196 -52.235 1.00 48.91 154 LYS A C 1
ATOM 1222 O O . LYS A 1 154 ? 27.602 9.726 -53.150 1.00 48.91 154 LYS A O 1
ATOM 1227 N N . SER A 1 155 ? 27.631 8.745 -51.133 1.00 41.56 155 SER A N 1
ATOM 1228 C CA . SER A 1 155 ? 26.275 9.151 -50.757 1.00 41.56 155 SER A CA 1
ATOM 1229 C C . SER A 1 155 ? 26.307 10.571 -50.181 1.00 41.56 155 SER A C 1
ATOM 1231 O O . SER A 1 155 ? 27.006 10.840 -49.206 1.00 41.56 155 SER A O 1
ATOM 1233 N N . GLU A 1 156 ? 25.579 11.476 -50.829 1.00 41.00 156 GLU A N 1
ATOM 1234 C CA . GLU A 1 156 ? 25.404 12.886 -50.467 1.00 41.00 156 GLU A CA 1
ATOM 1235 C C . GLU A 1 156 ? 25.029 13.076 -48.981 1.00 41.00 156 GLU A C 1
ATOM 1237 O O . GLU A 1 156 ? 24.339 12.226 -48.411 1.00 41.00 156 GLU A O 1
ATOM 1242 N N . PRO A 1 157 ? 25.444 14.184 -48.333 1.00 38.72 157 PRO A N 1
ATOM 1243 C CA . PRO A 1 157 ? 25.046 14.466 -46.962 1.00 38.72 157 PRO A CA 1
ATOM 1244 C C . PRO A 1 157 ? 23.539 14.734 -46.927 1.00 38.72 157 PRO A C 1
ATOM 1246 O O . PRO A 1 157 ? 23.064 15.780 -47.372 1.00 38.72 157 PRO A O 1
ATOM 1249 N N . ILE A 1 158 ? 22.785 13.781 -46.387 1.00 39.25 158 ILE A N 1
ATOM 1250 C CA . ILE A 1 158 ? 21.407 14.002 -45.960 1.00 39.25 158 ILE A CA 1
ATOM 1251 C C . ILE A 1 158 ? 21.474 15.098 -44.895 1.00 39.25 158 ILE A C 1
ATOM 1253 O O . ILE A 1 158 ? 22.178 14.956 -43.894 1.00 39.25 158 ILE A O 1
ATOM 1257 N N . ALA A 1 159 ? 20.804 16.219 -45.157 1.00 38.38 159 ALA A N 1
ATOM 1258 C CA . ALA A 1 159 ? 20.664 17.304 -44.205 1.00 38.38 159 ALA A CA 1
ATOM 1259 C C . ALA A 1 159 ? 20.082 16.738 -42.905 1.00 38.38 159 ALA A C 1
ATOM 1261 O O . ALA A 1 159 ? 18.937 16.290 -42.871 1.00 38.38 159 ALA A O 1
ATOM 1262 N N . VAL A 1 160 ? 20.902 16.729 -41.858 1.00 41.38 160 VAL A N 1
ATOM 1263 C CA . VAL A 1 160 ? 20.459 16.499 -40.489 1.00 41.38 160 VAL A CA 1
ATOM 1264 C C . VAL A 1 160 ? 19.614 17.719 -40.139 1.00 41.38 160 VAL A C 1
ATOM 1266 O O . VAL A 1 160 ? 20.151 18.797 -39.886 1.00 41.38 160 VAL A O 1
ATOM 1269 N N . GLU A 1 161 ? 18.289 17.587 -40.228 1.00 43.25 161 GLU A N 1
ATOM 1270 C CA . GLU A 1 161 ? 17.410 18.458 -39.455 1.00 43.25 161 GLU A CA 1
ATOM 1271 C C . GLU A 1 161 ? 17.872 18.339 -38.004 1.00 43.25 161 GLU A C 1
ATOM 1273 O O . GLU A 1 161 ? 18.032 17.230 -37.497 1.00 43.25 161 GLU A O 1
ATOM 1278 N N . GLU A 1 162 ? 18.177 19.475 -37.377 1.00 49.38 162 GLU A N 1
ATOM 1279 C CA . GLU A 1 162 ? 18.493 19.543 -35.956 1.00 49.38 162 GLU A CA 1
ATOM 1280 C C . GLU A 1 162 ? 17.352 18.867 -35.184 1.00 49.38 162 GLU A C 1
ATOM 1282 O O . GLU A 1 162 ? 16.292 19.457 -34.966 1.00 49.38 162 GLU A O 1
ATOM 1287 N N . GLU A 1 163 ? 17.559 17.611 -34.784 1.00 53.91 163 GLU A N 1
ATOM 1288 C CA . GLU A 1 163 ? 16.790 16.995 -33.717 1.00 53.91 163 GLU A CA 1
ATOM 1289 C C . GLU A 1 163 ? 17.057 17.846 -32.480 1.00 53.91 163 GLU A C 1
ATOM 1291 O O . GLU A 1 163 ? 18.104 17.765 -31.837 1.00 53.91 163 GLU A O 1
ATOM 1296 N N . ILE A 1 164 ? 16.111 18.736 -32.194 1.00 56.59 164 ILE A N 1
ATOM 1297 C CA . ILE A 1 164 ? 16.006 19.425 -30.919 1.00 56.59 164 ILE A CA 1
ATOM 1298 C C . ILE A 1 164 ? 15.870 18.313 -29.885 1.00 56.59 164 ILE A C 1
ATOM 1300 O O . ILE A 1 164 ? 14.765 17.815 -29.699 1.00 56.59 164 ILE A O 1
ATOM 1304 N N . ASP A 1 165 ? 16.980 17.893 -29.274 1.00 67.75 165 ASP A N 1
ATOM 1305 C CA . ASP A 1 165 ? 16.995 16.900 -28.206 1.00 67.75 165 ASP A CA 1
ATOM 1306 C C . ASP A 1 165 ? 16.185 17.464 -27.025 1.00 67.75 165 ASP A C 1
ATOM 1308 O O . ASP A 1 165 ? 16.673 18.317 -26.271 1.00 67.75 165 ASP A O 1
ATOM 1312 N N . PRO A 1 166 ? 14.924 17.029 -26.852 1.00 68.31 166 PRO A N 1
ATOM 1313 C CA . PRO A 1 166 ? 14.045 17.591 -25.842 1.00 68.31 166 PRO A CA 1
ATOM 1314 C C . PRO A 1 166 ? 14.451 17.124 -24.434 1.00 68.31 166 PRO A C 1
ATOM 1316 O O . PRO A 1 166 ? 13.934 17.647 -23.445 1.00 68.31 166 PRO A O 1
ATOM 1319 N N . LEU A 1 167 ? 15.380 16.160 -24.321 1.00 68.69 167 LEU A N 1
ATOM 1320 C CA . LEU A 1 167 ? 15.973 15.744 -23.055 1.00 68.69 167 LEU A CA 1
ATOM 1321 C C . LEU A 1 167 ? 17.175 16.603 -22.657 1.00 68.69 167 LEU A C 1
ATOM 1323 O O . LEU A 1 167 ? 17.400 16.772 -21.456 1.00 68.69 167 LEU A O 1
ATOM 1327 N N . ALA A 1 168 ? 17.919 17.174 -23.607 1.00 69.69 168 ALA A N 1
ATOM 1328 C CA . ALA A 1 168 ? 19.078 18.012 -23.297 1.00 69.69 168 ALA A CA 1
ATOM 1329 C C . ALA A 1 168 ? 18.681 19.244 -22.465 1.00 69.69 168 ALA A C 1
ATOM 1331 O O . ALA A 1 168 ? 19.313 19.549 -21.448 1.00 69.69 168 ALA A O 1
ATOM 1332 N N . ASP A 1 169 ? 17.580 19.900 -22.840 1.00 71.62 169 ASP A N 1
ATOM 1333 C CA . ASP A 1 169 ? 17.072 21.091 -22.148 1.00 71.62 169 ASP A CA 1
ATOM 1334 C C . ASP A 1 169 ? 16.477 20.740 -20.766 1.00 71.62 169 ASP A C 1
ATOM 1336 O O . ASP A 1 169 ? 16.629 21.480 -19.791 1.00 71.62 169 ASP A O 1
ATOM 1340 N N . PHE A 1 170 ? 15.888 19.543 -20.632 1.00 75.19 170 PHE A N 1
ATOM 1341 C CA . PHE A 1 170 ? 15.385 19.021 -19.357 1.00 75.19 170 PHE A CA 1
ATOM 1342 C C . PHE A 1 170 ? 16.517 18.690 -18.369 1.00 75.19 170 PHE A C 1
ATOM 1344 O O . PHE A 1 170 ? 16.452 19.060 -17.192 1.00 75.19 170 PHE A O 1
ATOM 1351 N N . LEU A 1 171 ? 17.581 18.028 -18.832 1.00 77.94 171 LEU A N 1
ATOM 1352 C CA . LEU A 1 171 ? 18.730 17.662 -17.996 1.00 77.94 171 LEU A CA 1
ATOM 1353 C C . LEU A 1 171 ? 19.519 18.895 -17.536 1.00 77.94 171 LEU A C 1
ATOM 1355 O O . LEU A 1 171 ? 19.938 18.966 -16.377 1.00 77.94 171 LEU A O 1
ATOM 1359 N N . ALA A 1 172 ? 19.658 19.903 -18.401 1.00 79.88 172 ALA A N 1
ATOM 1360 C CA . ALA A 1 172 ? 20.294 21.172 -18.058 1.00 79.88 172 ALA A CA 1
ATOM 1361 C C . ALA A 1 172 ? 19.560 21.915 -16.926 1.00 79.88 172 ALA A C 1
ATOM 1363 O O . ALA A 1 172 ? 20.189 22.587 -16.105 1.00 79.88 172 ALA A O 1
ATOM 1364 N N . GLN A 1 173 ? 18.235 21.766 -16.840 1.00 74.69 173 GLN A N 1
ATOM 1365 C CA . GLN A 1 173 ? 17.413 22.419 -15.822 1.00 74.69 173 GLN A CA 1
ATOM 1366 C C . GLN A 1 173 ? 17.475 21.728 -14.449 1.00 74.69 173 GLN A C 1
ATOM 1368 O O . GLN A 1 173 ? 17.204 22.366 -13.433 1.00 74.69 173 GLN A O 1
ATOM 1373 N N . MET A 1 174 ? 17.863 20.450 -14.401 1.00 64.06 174 MET A N 1
ATOM 1374 C CA . MET A 1 174 ? 17.996 19.677 -13.159 1.00 64.06 174 MET A CA 1
ATOM 1375 C C . MET A 1 174 ? 19.327 19.909 -12.429 1.00 64.06 174 MET A C 1
ATOM 1377 O O . MET A 1 174 ? 19.405 19.694 -11.221 1.00 64.06 174 MET A O 1
ATOM 1381 N N . ASN A 1 175 ? 20.355 20.370 -13.146 1.00 60.97 175 ASN A N 1
ATOM 1382 C CA . ASN A 1 175 ? 21.688 20.671 -12.610 1.00 60.97 175 ASN A CA 1
ATOM 1383 C C . ASN A 1 175 ? 21.834 22.121 -12.102 1.00 60.97 175 ASN A C 1
ATOM 1385 O O . ASN A 1 175 ? 22.952 22.635 -12.013 1.00 60.97 175 ASN A O 1
ATOM 1389 N N . LYS A 1 176 ? 20.721 22.792 -11.783 1.00 46.28 176 LYS A N 1
ATOM 1390 C CA . LYS A 1 176 ? 20.685 24.192 -11.344 1.00 46.28 176 LYS A CA 1
ATOM 1391 C C . LYS A 1 176 ? 20.108 24.360 -9.943 1.00 46.28 176 LYS A C 1
ATOM 1393 O O . LYS A 1 176 ? 19.149 23.633 -9.602 1.00 46.28 176 LYS A O 1
#

Radius of gyration: 30.74 Å; chains: 1; bounding box: 66×50×82 Å

Foldseek 3Di:
DDPPDDDPPDDDDDDDDPPDDPVVVVVLVVLCVVCVVCSSVVVVVVVVVVVVVVVCVVVVHDDDDDDPPDDPVRVVCCPDPVSVVVVVVVVVVCVVDVPVVVVVVCCVVVVDDDPVVVVVVVVVVVVPPDPDDDDDDDDDPPPPVPDDPVVVVPDDDDDPPPPPPPVVVVVVVVVD

pLDDT: mean 74.74, std 19.79, range [35.69, 96.88]